Protein AF-A0A1S1PB31-F1 (afdb_monomer_lite)

Foldseek 3Di:
DDDDDDDDPPPDQDQKDALQSLCVVLVHPDSVRVVVCCVVVLAPFFDDDPPDHTIDGPLRRVVSVCVVVVHDRDDPPPDDPCVPVD

Structure (mmCIF, N/CA/C/O backbone):
data_AF-A0A1S1PB31-F1
#
_entry.id   AF-A0A1S1PB31-F1
#
loop_
_atom_site.group_PDB
_atom_site.id
_atom_site.type_symbol
_atom_site.label_atom_id
_atom_site.label_alt_id
_atom_site.label_comp_id
_atom_site.label_asym_id
_atom_site.label_entity_id
_atom_site.label_seq_id
_atom_site.pdbx_PDB_ins_code
_atom_site.Cartn_x
_atom_site.Cartn_y
_atom_site.Cartn_z
_atom_site.occupancy
_atom_site.B_iso_or_equiv
_atom_site.auth_seq_id
_atom_site.auth_comp_id
_atom_site.auth_asym_id
_atom_site.auth_atom_id
_atom_site.pdbx_PDB_model_num
ATOM 1 N N . MET A 1 1 ? -7.067 -0.726 30.125 1.00 58.81 1 MET A N 1
ATOM 2 C CA . MET A 1 1 ? -6.270 -1.765 29.435 1.00 58.81 1 MET A CA 1
ATOM 3 C C . MET A 1 1 ? -4.971 -1.131 28.974 1.00 58.81 1 MET A C 1
ATOM 5 O O . MET A 1 1 ? -5.040 -0.102 28.317 1.00 58.81 1 MET A O 1
ATOM 9 N N . SER A 1 2 ? -3.815 -1.675 29.355 1.00 71.38 2 SER A N 1
ATOM 10 C CA . SER A 1 2 ? -2.533 -1.202 28.815 1.00 71.38 2 SER A CA 1
ATOM 11 C C . SER A 1 2 ? -2.334 -1.808 27.425 1.00 71.38 2 SER A C 1
ATOM 13 O O . SER A 1 2 ? -2.469 -3.021 27.265 1.00 71.38 2 SER A O 1
ATOM 15 N N . VAL A 1 3 ? -2.082 -0.973 26.416 1.00 82.75 3 VAL A N 1
ATOM 16 C CA . VAL A 1 3 ? -1.857 -1.412 25.032 1.00 82.75 3 VAL A CA 1
ATOM 17 C C . VAL A 1 3 ? -0.358 -1.607 24.835 1.00 82.75 3 VAL A C 1
ATOM 19 O O . VAL A 1 3 ? 0.418 -0.665 24.976 1.00 82.75 3 VAL A O 1
ATOM 22 N N . ARG A 1 4 ? 0.063 -2.831 24.500 1.00 84.75 4 ARG A N 1
ATOM 23 C CA . ARG A 1 4 ? 1.455 -3.117 24.136 1.00 84.75 4 ARG A CA 1
ATOM 24 C C . ARG A 1 4 ? 1.669 -2.802 22.658 1.00 84.75 4 ARG A C 1
ATOM 26 O O . ARG A 1 4 ? 0.976 -3.350 21.804 1.00 84.75 4 ARG A O 1
ATOM 33 N N . ALA A 1 5 ? 2.636 -1.939 22.362 1.00 87.12 5 ALA A N 1
ATOM 34 C CA . ALA A 1 5 ? 3.014 -1.633 20.988 1.00 87.12 5 ALA A CA 1
ATOM 35 C C . ALA A 1 5 ? 3.626 -2.862 20.291 1.00 87.12 5 ALA A C 1
ATOM 37 O O . ALA A 1 5 ? 4.345 -3.651 20.909 1.00 87.12 5 ALA A O 1
ATOM 38 N N . VAL A 1 6 ? 3.345 -3.001 18.996 1.00 87.94 6 VAL A N 1
ATOM 39 C CA . VAL A 1 6 ? 3.954 -4.008 18.115 1.00 87.94 6 VAL A CA 1
ATOM 40 C C . VAL A 1 6 ? 5.0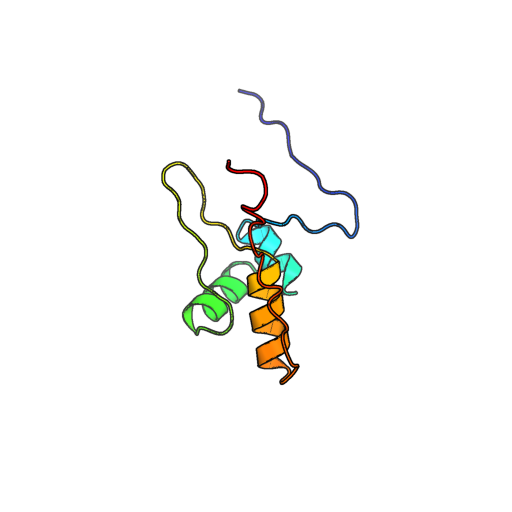62 -3.332 17.313 1.00 87.94 6 VAL A C 1
ATOM 42 O O . VAL A 1 6 ? 4.849 -2.239 16.789 1.00 87.94 6 VAL A O 1
ATOM 45 N N . SER A 1 7 ? 6.222 -3.980 17.204 1.00 88.06 7 SER A N 1
ATOM 46 C CA . SER A 1 7 ? 7.351 -3.536 16.382 1.00 88.06 7 SER A CA 1
ATOM 47 C C . SER A 1 7 ? 7.718 -4.589 15.338 1.00 88.06 7 SER A C 1
ATOM 49 O O . SER A 1 7 ? 7.445 -5.778 15.513 1.00 88.06 7 SER A O 1
ATOM 51 N N . TYR A 1 8 ? 8.345 -4.144 14.250 1.00 85.44 8 TYR A N 1
ATOM 52 C CA . TYR A 1 8 ? 8.923 -5.014 13.227 1.00 85.44 8 TYR A CA 1
ATOM 53 C C . TYR A 1 8 ? 10.452 -4.899 13.272 1.00 85.44 8 TYR A C 1
ATOM 55 O O . TYR A 1 8 ? 10.959 -3.812 13.566 1.00 85.44 8 TYR A O 1
ATOM 63 N N . PRO A 1 9 ? 11.200 -5.978 12.984 1.00 89.69 9 PRO A N 1
ATOM 64 C CA . PRO A 1 9 ? 12.642 -5.878 12.808 1.00 89.69 9 PRO A CA 1
ATOM 65 C C . PRO A 1 9 ? 12.988 -4.884 11.684 1.00 89.69 9 PRO A C 1
ATOM 67 O O . PRO A 1 9 ? 12.259 -4.824 10.687 1.00 89.69 9 PRO A O 1
ATOM 70 N N . PRO A 1 10 ? 14.089 -4.122 11.795 1.00 88.12 10 PRO A N 1
ATOM 71 C CA . PRO A 1 10 ? 14.541 -3.243 10.719 1.00 88.12 10 PRO A CA 1
ATOM 72 C C . PRO A 1 10 ? 14.659 -3.982 9.377 1.00 88.12 10 PRO A C 1
ATOM 74 O O . PRO A 1 10 ? 15.126 -5.119 9.325 1.00 88.12 10 PRO A O 1
ATOM 77 N N . GLY A 1 11 ? 14.200 -3.347 8.296 1.00 88.19 11 GLY A N 1
ATOM 78 C CA . GLY A 1 11 ? 14.202 -3.924 6.944 1.00 88.19 11 GLY A CA 1
ATOM 79 C C . GLY A 1 11 ? 13.126 -4.987 6.682 1.00 88.19 11 GLY A C 1
ATOM 80 O O . GLY A 1 11 ? 13.027 -5.483 5.563 1.00 88.19 11 GLY A O 1
ATOM 81 N N . SER A 1 12 ? 12.307 -5.338 7.678 1.00 92.12 12 SER A N 1
ATOM 82 C CA . SER A 1 12 ? 11.207 -6.289 7.504 1.00 92.12 12 SER A CA 1
ATOM 83 C C . SER A 1 12 ? 9.893 -5.587 7.184 1.00 92.12 12 SER A C 1
ATOM 85 O O . SER A 1 12 ? 9.536 -4.583 7.797 1.00 92.12 12 SER A O 1
ATOM 87 N N . TRP A 1 13 ? 9.125 -6.191 6.279 1.00 94.31 13 TRP A N 1
ATOM 88 C CA . TRP A 1 13 ? 7.796 -5.732 5.888 1.00 94.31 13 TRP A CA 1
ATOM 89 C C . TRP A 1 13 ? 6.784 -6.863 6.090 1.00 94.31 13 TRP A C 1
ATOM 91 O O . TRP A 1 13 ? 6.985 -7.944 5.525 1.00 94.31 13 TRP A O 1
ATOM 101 N N . PRO A 1 14 ? 5.715 -6.667 6.885 1.00 94.75 14 PRO A N 1
ATOM 102 C CA . PRO A 1 14 ? 4.726 -7.716 7.112 1.00 94.75 14 PRO A CA 1
ATOM 103 C C . PRO A 1 14 ? 3.966 -8.039 5.819 1.00 94.75 14 PRO A C 1
ATOM 105 O O . PRO A 1 14 ? 3.798 -7.175 4.960 1.00 94.75 14 PRO A O 1
ATOM 108 N N . LEU A 1 15 ? 3.460 -9.271 5.691 1.00 95.44 15 LEU A N 1
ATOM 109 C CA . LEU A 1 15 ? 2.643 -9.663 4.534 1.00 95.44 15 LEU A CA 1
ATOM 110 C C . LEU A 1 15 ? 1.341 -8.858 4.444 1.00 95.44 15 LEU A C 1
ATOM 112 O O . LEU A 1 15 ? 0.960 -8.446 3.351 1.00 95.44 15 LEU A O 1
ATOM 116 N N . GLU A 1 16 ? 0.692 -8.605 5.585 1.00 95.88 16 GLU A N 1
ATOM 117 C CA . GLU A 1 16 ? -0.518 -7.788 5.677 1.00 95.88 16 GLU A CA 1
ATOM 118 C C . GLU A 1 16 ? -0.252 -6.447 6.366 1.00 95.88 16 GLU A C 1
ATOM 120 O O . GLU A 1 16 ? 0.017 -6.359 7.569 1.00 95.88 16 GLU A O 1
ATOM 125 N N . MET A 1 17 ? -0.408 -5.371 5.607 1.00 96.88 17 MET A N 1
ATOM 126 C CA . MET A 1 17 ? -0.075 -4.012 6.012 1.00 96.88 17 MET A CA 1
ATOM 127 C C . MET A 1 17 ? -1.336 -3.203 6.316 1.00 96.88 17 MET A C 1
ATOM 129 O O . MET A 1 17 ? -2.302 -3.234 5.554 1.00 96.88 17 MET A O 1
ATOM 133 N N . ARG A 1 18 ? -1.332 -2.462 7.434 1.00 96.25 18 ARG A N 1
ATOM 134 C CA . ARG A 1 18 ? -2.282 -1.349 7.628 1.00 96.25 18 ARG A CA 1
ATOM 135 C C . ARG A 1 18 ? -1.881 -0.177 6.731 1.00 96.25 18 ARG A C 1
ATOM 137 O O . ARG A 1 18 ? -0.781 -0.186 6.184 1.00 96.25 18 ARG A O 1
ATOM 144 N N . ALA A 1 19 ? -2.751 0.822 6.617 1.00 97.69 19 ALA A N 1
ATOM 145 C CA . ALA A 1 19 ? -2.534 1.978 5.752 1.00 97.69 19 ALA A CA 1
ATOM 146 C C . ALA A 1 19 ? -1.187 2.675 6.012 1.00 97.69 19 ALA A C 1
ATOM 148 O O . ALA A 1 19 ? -0.474 2.971 5.062 1.00 97.69 19 ALA A O 1
ATOM 149 N N . GLU A 1 20 ? -0.787 2.848 7.275 1.00 96.81 20 GLU A N 1
ATOM 150 C CA . GLU A 1 20 ? 0.485 3.484 7.644 1.00 96.81 20 GLU A CA 1
ATOM 151 C C . GLU A 1 20 ? 1.689 2.675 7.152 1.00 96.81 20 GLU A C 1
ATOM 153 O O . GLU A 1 20 ? 2.626 3.219 6.578 1.00 96.81 20 GLU A O 1
ATOM 158 N N . THR A 1 21 ? 1.652 1.353 7.343 1.00 96.88 21 THR A N 1
ATOM 159 C CA . THR A 1 21 ? 2.733 0.460 6.909 1.00 96.88 21 THR A CA 1
ATOM 160 C C . THR A 1 21 ? 2.784 0.338 5.387 1.00 96.88 21 THR A C 1
ATOM 162 O O . THR A 1 21 ? 3.873 0.299 4.833 1.00 96.88 21 THR A O 1
ATOM 165 N N . ALA A 1 22 ? 1.632 0.306 4.713 1.00 98.12 22 ALA A N 1
ATOM 166 C CA . ALA A 1 22 ? 1.556 0.248 3.255 1.00 98.12 22 ALA A CA 1
ATOM 167 C C . ALA A 1 22 ? 2.049 1.551 2.607 1.00 98.12 22 ALA A C 1
ATOM 169 O O . ALA A 1 22 ? 2.802 1.500 1.641 1.00 98.12 22 ALA A O 1
ATOM 170 N N . ALA A 1 23 ? 1.691 2.708 3.173 1.00 98.38 23 ALA A N 1
ATOM 171 C CA . ALA A 1 23 ? 2.198 4.003 2.727 1.00 98.38 23 ALA A CA 1
ATOM 172 C C . ALA A 1 23 ? 3.726 4.080 2.863 1.00 98.38 23 ALA A C 1
ATOM 174 O O . ALA A 1 23 ? 4.400 4.442 1.905 1.00 98.38 23 ALA A O 1
ATOM 175 N N . ALA A 1 24 ? 4.272 3.657 4.010 1.00 97.06 24 ALA A N 1
ATOM 176 C CA . ALA A 1 24 ? 5.719 3.595 4.213 1.00 97.06 24 ALA A CA 1
ATOM 177 C C . ALA A 1 24 ? 6.405 2.602 3.258 1.00 97.06 24 ALA A C 1
ATOM 179 O O . ALA A 1 24 ? 7.471 2.898 2.731 1.00 97.06 24 ALA A O 1
ATOM 180 N N . TYR A 1 25 ? 5.790 1.441 3.010 1.00 97.31 25 TYR A N 1
ATOM 181 C CA . TYR A 1 25 ? 6.311 0.439 2.079 1.00 97.31 25 TYR A CA 1
ATOM 182 C C . TYR A 1 25 ? 6.431 0.973 0.647 1.00 97.31 25 TYR A C 1
ATOM 184 O O . TYR A 1 25 ? 7.430 0.733 -0.024 1.00 97.31 25 TYR A O 1
ATOM 192 N N . CYS A 1 26 ? 5.418 1.709 0.190 1.00 97.50 26 CYS A N 1
ATOM 193 C CA . CYS A 1 26 ? 5.377 2.315 -1.139 1.00 97.50 26 CYS A CA 1
ATOM 194 C C . CYS A 1 26 ? 6.125 3.658 -1.234 1.00 97.50 26 CYS A C 1
ATOM 196 O O . CYS A 1 26 ? 5.997 4.328 -2.258 1.00 97.50 26 CYS A O 1
ATOM 198 N N . ASP A 1 27 ? 6.863 4.050 -0.189 1.00 97.62 27 ASP A N 1
ATOM 199 C CA . ASP A 1 27 ? 7.579 5.329 -0.089 1.00 97.62 27 ASP A CA 1
ATOM 200 C C . ASP A 1 27 ? 6.681 6.552 -0.365 1.00 97.62 27 ASP A C 1
ATOM 202 O O . ASP A 1 27 ? 7.001 7.468 -1.123 1.00 97.62 27 ASP A O 1
ATOM 206 N N . GLU A 1 28 ? 5.482 6.548 0.219 1.00 98.38 28 GLU A N 1
ATOM 207 C CA . GLU A 1 28 ? 4.540 7.656 0.100 1.00 98.38 28 GLU A CA 1
ATOM 208 C C . GLU A 1 28 ? 4.763 8.699 1.207 1.00 98.38 28 GLU A C 1
ATOM 210 O O . GLU A 1 28 ? 4.969 8.338 2.367 1.00 98.38 28 GLU A O 1
ATOM 215 N N . PRO A 1 29 ? 4.653 10.006 0.899 1.00 98.12 29 PRO A N 1
ATOM 216 C CA . PRO A 1 29 ? 4.959 11.071 1.858 1.00 98.12 29 PRO A CA 1
ATOM 217 C C . PRO A 1 29 ? 3.940 11.173 3.004 1.00 98.12 29 PRO A C 1
ATOM 219 O O . PRO A 1 29 ? 4.223 11.792 4.028 1.00 98.12 29 PRO A O 1
ATOM 222 N N . SER A 1 30 ? 2.744 10.602 2.835 1.00 98.62 30 SER A N 1
ATOM 223 C CA . SER A 1 30 ? 1.739 10.462 3.889 1.00 98.62 30 SER A CA 1
ATOM 224 C C . SER A 1 30 ? 0.752 9.333 3.575 1.00 98.62 30 SER A C 1
ATOM 226 O O . SER A 1 30 ? 0.677 8.833 2.446 1.00 98.62 30 SER A O 1
ATOM 228 N N . VAL A 1 31 ? -0.058 8.958 4.570 1.00 98.56 31 VAL A N 1
ATOM 229 C CA . VAL A 1 31 ? -1.145 7.980 4.401 1.00 98.56 31 VAL A CA 1
ATOM 230 C C . VAL A 1 31 ? -2.197 8.489 3.416 1.00 98.56 31 VAL A C 1
ATOM 232 O O . VAL A 1 31 ? -2.688 7.735 2.583 1.00 98.56 31 VAL A O 1
ATOM 235 N N . GLU A 1 32 ? -2.522 9.776 3.458 1.00 98.69 32 GLU A N 1
ATOM 236 C CA . GLU A 1 32 ? -3.508 10.410 2.581 1.00 98.69 32 GLU A CA 1
ATOM 237 C C . GLU A 1 32 ? -3.041 10.398 1.124 1.00 98.69 32 GLU A C 1
ATOM 239 O O . GLU A 1 32 ? -3.838 10.116 0.230 1.00 98.69 32 GLU A O 1
ATOM 244 N N . ALA A 1 33 ? -1.747 10.636 0.877 1.00 98.69 33 ALA A N 1
ATOM 245 C CA . ALA A 1 33 ? -1.165 10.535 -0.460 1.00 98.69 33 ALA A CA 1
ATOM 246 C C . ALA A 1 33 ? -1.263 9.102 -1.011 1.00 98.69 33 ALA A C 1
ATOM 248 O O . ALA A 1 33 ? -1.673 8.905 -2.161 1.00 98.69 33 ALA A O 1
ATOM 249 N N . PHE A 1 34 ? -0.966 8.103 -0.173 1.00 98.69 34 PHE A N 1
ATOM 250 C CA . PHE A 1 34 ? -1.155 6.693 -0.509 1.00 98.69 34 PHE A CA 1
ATOM 251 C C . PHE A 1 34 ? -2.623 6.381 -0.840 1.00 98.69 34 PHE A C 1
ATOM 253 O O . PHE A 1 34 ? -2.918 5.838 -1.905 1.00 98.69 34 PHE A O 1
ATOM 260 N N . LEU A 1 35 ? -3.566 6.781 0.018 1.00 98.50 35 LEU A N 1
ATOM 261 C CA . LEU A 1 35 ? -4.996 6.535 -0.190 1.00 98.50 35 LEU A CA 1
ATOM 262 C C . LEU A 1 35 ? -5.542 7.251 -1.433 1.00 98.50 35 LEU A C 1
ATOM 264 O O . LEU A 1 35 ? -6.333 6.671 -2.173 1.00 98.50 35 LEU A O 1
ATOM 268 N N . ALA A 1 36 ? -5.080 8.464 -1.737 1.00 98.62 36 ALA A N 1
ATOM 269 C CA . ALA A 1 36 ? -5.445 9.156 -2.972 1.00 98.62 36 ALA A CA 1
ATOM 270 C C . ALA A 1 36 ? -4.979 8.388 -4.224 1.00 98.62 36 ALA A C 1
ATOM 272 O O . ALA A 1 36 ? -5.688 8.339 -5.231 1.00 98.62 36 ALA A O 1
ATOM 273 N N . LYS A 1 37 ? -3.802 7.750 -4.174 1.00 98.50 37 LYS A N 1
ATOM 274 C CA . LYS A 1 37 ? -3.302 6.876 -5.249 1.00 98.50 37 LYS A CA 1
ATOM 275 C C . LYS A 1 37 ? -4.085 5.565 -5.346 1.00 98.50 37 LYS A C 1
ATOM 277 O O . LYS A 1 37 ? -4.329 5.103 -6.461 1.00 98.50 37 LYS A O 1
ATOM 282 N N . VAL A 1 38 ? -4.531 5.009 -4.219 1.00 98.31 38 VAL A N 1
ATOM 283 C CA . VAL A 1 38 ? -5.474 3.876 -4.182 1.00 98.31 38 VAL A CA 1
ATOM 284 C C . VAL A 1 38 ? -6.797 4.251 -4.867 1.00 98.31 38 VAL A C 1
ATOM 286 O O . VAL A 1 38 ? -7.299 3.484 -5.690 1.00 98.31 38 VAL A O 1
ATOM 289 N N . GLU A 1 39 ? -7.327 5.457 -4.630 1.00 98.25 39 GLU A N 1
ATOM 290 C CA . GLU A 1 39 ? -8.573 5.894 -5.282 1.00 98.25 39 GLU A CA 1
ATOM 291 C C . GLU A 1 39 ? -8.421 6.075 -6.785 1.00 98.25 39 GLU A C 1
ATOM 293 O O . GLU A 1 39 ? -9.334 5.744 -7.540 1.00 98.25 39 GLU A O 1
ATOM 298 N N . ARG A 1 40 ? -7.247 6.529 -7.222 1.00 97.81 40 ARG A N 1
ATOM 299 C CA . ARG A 1 40 ? -6.885 6.668 -8.637 1.00 97.81 40 ARG A CA 1
ATOM 300 C C . ARG A 1 40 ? -6.542 5.338 -9.317 1.00 97.81 40 ARG A C 1
ATOM 302 O O . ARG A 1 40 ? -6.247 5.344 -10.507 1.00 97.81 40 ARG A O 1
ATOM 309 N N . GLY A 1 41 ? -6.547 4.223 -8.583 1.00 96.56 41 GLY A N 1
ATOM 310 C CA . GLY A 1 41 ? -6.235 2.893 -9.111 1.00 96.56 41 GLY A CA 1
ATOM 311 C C . GLY A 1 41 ? -4.750 2.646 -9.389 1.00 96.56 41 GLY A C 1
ATOM 312 O O . GLY A 1 41 ? -4.420 1.711 -10.112 1.00 96.56 41 GLY A O 1
ATOM 313 N N . ILE A 1 42 ? -3.851 3.467 -8.835 1.00 96.81 42 ILE A N 1
ATOM 314 C CA . ILE A 1 42 ? -2.398 3.253 -8.940 1.00 96.81 42 ILE A CA 1
ATOM 315 C C . ILE A 1 42 ? -1.987 2.059 -8.076 1.00 96.81 42 ILE A C 1
ATOM 317 O O . ILE A 1 42 ? -1.242 1.198 -8.537 1.00 96.81 42 ILE A O 1
ATOM 321 N N . TYR A 1 43 ? -2.512 2.002 -6.851 1.00 98.12 43 TYR A N 1
ATOM 322 C CA . TYR A 1 43 ? -2.368 0.866 -5.946 1.00 98.12 43 TYR A CA 1
ATOM 323 C C . TYR A 1 43 ? -3.710 0.162 -5.762 1.00 98.12 43 TYR A C 1
ATOM 325 O O . TYR A 1 43 ? -4.777 0.776 -5.855 1.00 98.12 43 TYR A O 1
ATOM 333 N N . CYS A 1 44 ? -3.662 -1.132 -5.470 1.00 97.75 44 CYS A N 1
ATOM 334 C CA . CYS A 1 44 ? -4.834 -1.950 -5.223 1.00 97.75 44 CYS A CA 1
ATOM 335 C C . CYS A 1 44 ? -5.645 -1.461 -4.015 1.00 97.75 44 CYS A C 1
ATOM 337 O O . CYS A 1 44 ? -5.148 -0.824 -3.084 1.00 97.75 44 CYS A O 1
ATOM 339 N N . ARG A 1 45 ? -6.938 -1.796 -4.017 1.00 98.06 45 ARG A N 1
ATOM 340 C CA . ARG 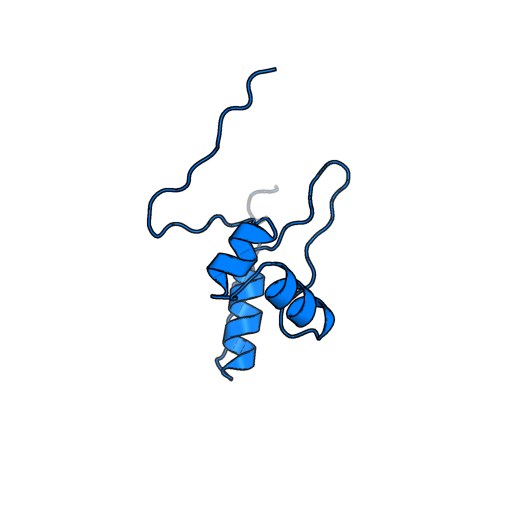A 1 45 ? -7.829 -1.574 -2.874 1.00 98.06 45 ARG A CA 1
ATOM 341 C C . ARG A 1 45 ? -7.481 -2.541 -1.732 1.00 98.06 45 ARG A C 1
ATOM 343 O O . ARG A 1 45 ? -7.110 -3.687 -2.005 1.00 98.06 45 ARG A O 1
ATOM 350 N N . PRO A 1 46 ? -7.648 -2.133 -0.462 1.00 97.88 46 PRO A N 1
ATOM 351 C CA . PRO A 1 46 ? -7.411 -3.029 0.659 1.00 97.88 46 PRO A CA 1
ATOM 352 C C . PRO A 1 46 ? -8.455 -4.142 0.685 1.00 97.88 46 PRO A C 1
ATOM 354 O O . PRO A 1 46 ? -9.618 -3.943 0.316 1.00 97.88 46 PRO A O 1
ATOM 357 N N . ARG A 1 47 ? -8.074 -5.299 1.224 1.00 96.75 47 ARG A N 1
ATOM 358 C CA . ARG A 1 47 ? -9.037 -6.322 1.617 1.00 96.75 47 ARG A CA 1
ATOM 359 C C . ARG A 1 47 ? -9.742 -5.875 2.894 1.00 96.75 47 ARG A C 1
ATOM 361 O O . ARG A 1 47 ? -9.105 -5.439 3.854 1.00 96.75 47 ARG A O 1
ATOM 368 N N . LYS A 1 48 ? -11.070 -5.980 2.887 1.00 94.56 48 LYS A N 1
ATOM 369 C CA . LYS A 1 48 ? -11.928 -5.729 4.047 1.00 94.56 48 LYS A CA 1
ATOM 370 C C . LYS A 1 48 ? -12.454 -7.068 4.551 1.00 94.56 48 LYS A C 1
ATOM 372 O O . LYS A 1 48 ? -12.912 -7.883 3.755 1.00 94.56 48 LYS A O 1
ATOM 377 N N . GLN A 1 49 ? -12.385 -7.275 5.858 1.00 92.69 49 GLN A N 1
ATOM 378 C CA . GLN A 1 49 ? -12.942 -8.436 6.542 1.00 92.69 49 GLN A CA 1
ATOM 379 C C . GLN A 1 49 ? -13.642 -7.949 7.807 1.00 92.69 49 GLN A C 1
ATOM 381 O O . GLN A 1 49 ? -13.171 -7.018 8.461 1.00 92.69 49 GLN A O 1
ATOM 386 N N . GLN A 1 50 ? -14.790 -8.542 8.129 1.00 92.25 50 GLN A N 1
ATOM 387 C CA . GLN A 1 50 ? -15.562 -8.151 9.304 1.00 92.25 50 GLN A CA 1
ATOM 388 C C . GLN A 1 50 ? -14.722 -8.316 10.578 1.00 92.25 50 GLN A C 1
ATOM 390 O O . GLN A 1 50 ? -14.056 -9.330 10.760 1.00 92.25 50 GLN A O 1
ATOM 395 N N . GLY A 1 51 ? -14.736 -7.297 11.441 1.00 92.81 51 GLY A N 1
ATOM 396 C CA . GLY A 1 51 ? -13.940 -7.276 12.673 1.00 92.81 51 GLY A CA 1
ATOM 397 C C . GLY A 1 51 ? -12.458 -6.929 12.482 1.00 92.81 51 GLY A C 1
ATOM 398 O O . GLY A 1 51 ? -11.735 -6.827 13.469 1.00 92.81 51 GLY A O 1
ATOM 399 N N . CYS A 1 52 ? -11.999 -6.698 11.248 1.00 89.75 52 CYS A N 1
ATOM 400 C CA . CYS A 1 52 ? -10.618 -6.327 10.954 1.00 89.75 52 CYS A CA 1
ATOM 401 C C . CYS A 1 52 ? -10.532 -4.929 10.336 1.00 89.75 52 CYS A C 1
ATOM 403 O O . CYS A 1 52 ? -11.378 -4.517 9.539 1.00 89.75 52 CYS A O 1
ATOM 405 N N . LEU A 1 53 ? -9.457 -4.208 10.660 1.00 91.56 53 LEU A N 1
ATOM 406 C CA . LEU A 1 53 ? -9.089 -3.012 9.904 1.00 91.56 53 LEU A CA 1
ATOM 407 C C . LEU A 1 53 ? -8.722 -3.404 8.462 1.00 91.56 53 LEU A C 1
ATOM 409 O O . LEU A 1 53 ? -8.186 -4.497 8.269 1.00 91.56 53 LEU A O 1
ATOM 413 N N . PRO A 1 54 ? -8.953 -2.537 7.459 1.00 96.06 54 PRO A N 1
ATOM 414 C CA . PRO A 1 54 ? -8.549 -2.809 6.084 1.00 96.06 54 PRO A CA 1
ATOM 415 C C . PRO A 1 54 ? -7.046 -3.101 5.973 1.00 96.06 54 PRO A C 1
ATOM 417 O O . PRO A 1 54 ? -6.227 -2.423 6.604 1.00 96.0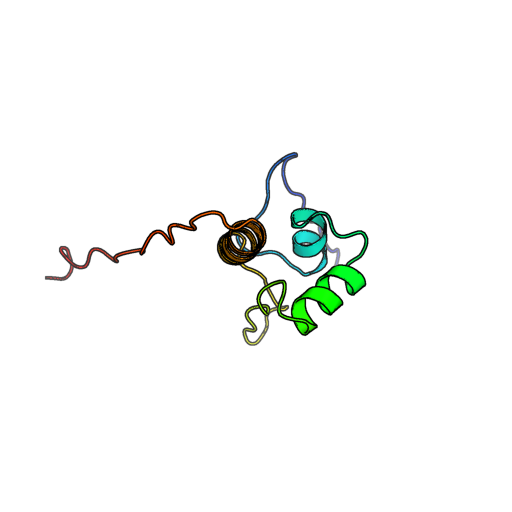6 54 PRO A O 1
ATOM 420 N N . LYS A 1 55 ? -6.690 -4.102 5.162 1.00 97.56 55 LYS A N 1
ATOM 421 C CA . LYS A 1 55 ? -5.302 -4.543 4.969 1.00 97.56 55 LYS A CA 1
ATOM 422 C C . LYS A 1 55 ? -4.915 -4.606 3.501 1.00 97.56 55 LYS A C 1
ATOM 424 O O . LYS A 1 55 ? -5.703 -5.040 2.662 1.00 97.56 55 LYS A O 1
ATOM 429 N N . TRP A 1 56 ? -3.672 -4.247 3.209 1.00 98.19 56 TRP A N 1
ATOM 430 C CA . TRP A 1 56 ? -3.032 -4.506 1.924 1.00 98.19 56 TRP A CA 1
ATOM 431 C C . TRP A 1 56 ? -2.114 -5.707 2.032 1.00 98.19 56 TRP A C 1
ATOM 433 O O . TRP A 1 56 ? -1.399 -5.861 3.019 1.00 98.19 56 TRP A O 1
ATOM 443 N N . HIS A 1 57 ? -2.126 -6.541 1.000 1.00 97.44 57 HIS A N 1
ATOM 444 C CA . HIS A 1 57 ? -1.194 -7.650 0.894 1.00 97.44 57 HIS A CA 1
ATOM 445 C C . HIS A 1 57 ? 0.048 -7.192 0.127 1.00 97.44 57 HIS A C 1
ATOM 447 O O . HIS A 1 57 ? -0.091 -6.695 -0.993 1.00 97.44 57 HIS A O 1
ATOM 453 N N . ARG A 1 58 ? 1.244 -7.407 0.686 1.00 96.62 58 ARG A N 1
ATOM 454 C CA . ARG A 1 58 ? 2.527 -6.967 0.103 1.00 96.62 58 ARG A CA 1
ATOM 455 C C . ARG A 1 58 ? 2.66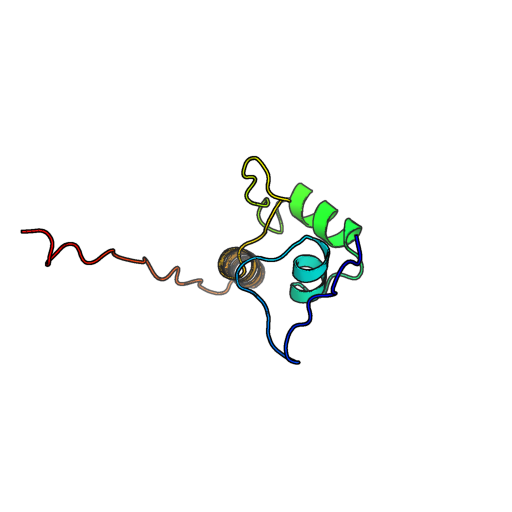5 -7.339 -1.375 1.00 96.62 58 ARG A C 1
ATOM 457 O O . ARG A 1 58 ? 2.856 -6.465 -2.204 1.00 96.62 58 ARG A O 1
ATOM 464 N N . ALA A 1 59 ? 2.416 -8.606 -1.715 1.00 95.12 59 ALA A N 1
ATOM 465 C CA . ALA A 1 59 ? 2.547 -9.091 -3.093 1.00 95.12 59 ALA A CA 1
ATOM 466 C C . ALA A 1 59 ? 1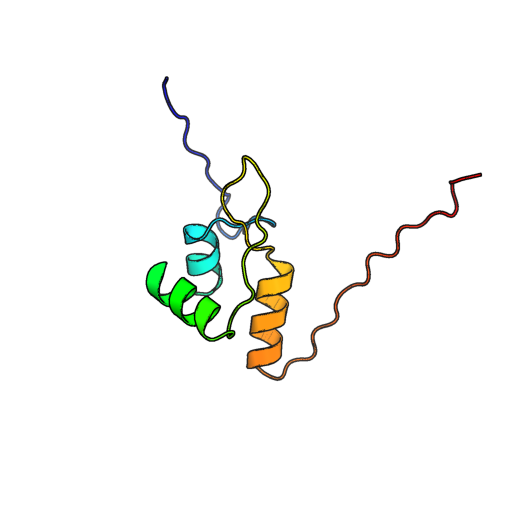.634 -8.374 -4.111 1.00 95.12 59 ALA A C 1
ATOM 468 O O . ALA A 1 59 ? 1.967 -8.297 -5.289 1.00 95.12 59 ALA A O 1
ATOM 469 N N . LYS A 1 60 ? 0.480 -7.839 -3.684 1.00 96.25 60 LYS A N 1
ATOM 470 C CA . LYS A 1 60 ? -0.382 -7.059 -4.585 1.00 96.25 60 LYS A CA 1
ATOM 471 C C . LYS A 1 60 ? 0.204 -5.673 -4.838 1.00 96.25 60 LYS A C 1
ATOM 473 O O . LYS A 1 60 ? 0.196 -5.224 -5.976 1.00 96.25 60 LYS A O 1
ATOM 478 N N . LEU A 1 61 ? 0.752 -5.041 -3.799 1.00 97.56 61 LEU A N 1
ATOM 479 C CA . LEU A 1 61 ? 1.477 -3.778 -3.940 1.00 97.56 61 LEU A CA 1
ATOM 480 C C . LEU A 1 61 ? 2.719 -3.953 -4.824 1.00 97.56 61 LEU A C 1
ATOM 482 O O . LEU A 1 61 ? 2.929 -3.142 -5.718 1.00 97.56 61 LEU A O 1
ATOM 486 N N . ASP A 1 62 ? 3.473 -5.043 -4.653 1.00 96.62 62 ASP A N 1
ATOM 487 C CA . ASP A 1 62 ? 4.614 -5.380 -5.519 1.00 96.62 62 ASP A CA 1
ATOM 488 C C . ASP A 1 62 ? 4.192 -5.494 -6.986 1.00 96.62 62 ASP A C 1
ATOM 490 O O . ASP A 1 62 ? 4.849 -4.944 -7.868 1.00 96.62 62 ASP A O 1
ATOM 494 N N . SER A 1 63 ? 3.057 -6.152 -7.242 1.00 95.25 63 SER A N 1
ATOM 495 C CA . SER A 1 63 ? 2.481 -6.274 -8.583 1.00 95.25 63 SER A CA 1
ATOM 496 C C . SER A 1 63 ? 2.112 -4.923 -9.186 1.00 95.25 63 SER A C 1
ATOM 498 O O . SER A 1 63 ? 2.438 -4.646 -10.342 1.00 95.25 63 SER A O 1
ATOM 500 N N . ASP A 1 64 ? 1.473 -4.054 -8.403 1.00 96.25 64 ASP A N 1
ATOM 501 C CA . ASP A 1 64 ? 1.095 -2.714 -8.848 1.00 96.25 64 ASP A CA 1
ATOM 502 C C . ASP A 1 64 ? 2.329 -1.852 -9.165 1.00 96.25 64 ASP A C 1
ATOM 504 O O . ASP A 1 64 ? 2.341 -1.148 -10.181 1.00 96.25 64 ASP A O 1
ATOM 508 N N . ILE A 1 65 ? 3.375 -1.940 -8.335 1.00 96.44 65 ILE A N 1
ATOM 509 C CA . ILE A 1 65 ? 4.660 -1.257 -8.538 1.00 96.44 65 ILE A CA 1
ATOM 510 C C . ILE A 1 65 ? 5.329 -1.785 -9.810 1.00 96.44 65 ILE A C 1
ATOM 512 O O . ILE A 1 65 ? 5.626 -1.000 -10.710 1.00 96.44 65 ILE A O 1
ATOM 516 N N . ALA A 1 66 ? 5.496 -3.103 -9.945 1.00 95.50 66 ALA A N 1
ATOM 517 C CA . ALA A 1 66 ? 6.092 -3.723 -11.127 1.00 95.50 66 ALA A CA 1
ATOM 518 C C . ALA A 1 66 ? 5.359 -3.312 -12.413 1.00 95.50 66 ALA A C 1
ATOM 520 O O . ALA A 1 66 ? 5.986 -2.820 -13.353 1.00 95.50 66 ALA A O 1
ATOM 521 N N . ARG A 1 67 ? 4.021 -3.394 -12.417 1.00 92.69 67 ARG A N 1
ATOM 522 C CA . ARG A 1 67 ? 3.178 -2.966 -13.542 1.00 92.69 67 ARG A CA 1
ATOM 523 C C . ARG A 1 67 ? 3.416 -1.503 -13.910 1.00 92.69 67 ARG A C 1
ATOM 525 O O . ARG A 1 67 ? 3.533 -1.187 -15.091 1.00 92.69 67 ARG A O 1
ATOM 532 N N . ARG A 1 68 ? 3.504 -0.604 -12.925 1.00 93.44 68 ARG A N 1
ATOM 533 C CA . ARG A 1 68 ? 3.767 0.828 -13.160 1.00 93.44 68 ARG A CA 1
ATOM 534 C C . ARG A 1 68 ? 5.133 1.073 -13.805 1.00 93.44 68 ARG A C 1
ATOM 536 O O . ARG A 1 68 ? 5.277 2.027 -14.563 1.00 93.44 68 ARG A O 1
ATOM 543 N N . HIS A 1 69 ? 6.107 0.217 -13.519 1.00 94.69 69 HIS A N 1
ATOM 544 C CA . HIS A 1 69 ? 7.446 0.268 -14.103 1.00 94.69 69 HIS A CA 1
ATOM 545 C C . HIS A 1 69 ? 7.588 -0.557 -15.393 1.00 94.69 69 HIS A C 1
ATOM 547 O O . HIS A 1 69 ? 8.693 -0.668 -15.916 1.00 94.69 69 HIS A O 1
ATOM 553 N N . GLY A 1 70 ? 6.495 -1.121 -15.924 1.00 93.69 70 GLY A N 1
ATOM 554 C CA . GLY A 1 70 ? 6.530 -1.957 -17.127 1.00 93.69 70 GLY A CA 1
ATOM 555 C C . GLY A 1 70 ? 7.288 -3.273 -16.936 1.00 93.69 70 GLY A C 1
ATOM 556 O O . GLY A 1 70 ? 7.721 -3.876 -17.914 1.00 93.69 70 GLY A O 1
ATOM 557 N N . LEU A 1 71 ? 7.474 -3.706 -15.687 1.00 92.94 71 LEU A N 1
ATOM 558 C CA . LEU A 1 71 ? 8.157 -4.949 -15.364 1.00 92.94 71 LEU A CA 1
ATOM 559 C C . LEU A 1 71 ? 7.173 -6.124 -15.427 1.00 92.94 71 LEU A C 1
ATOM 561 O O . LEU A 1 71 ? 6.022 -5.982 -14.996 1.00 92.94 71 LEU A O 1
ATOM 565 N N . PRO A 1 72 ? 7.609 -7.295 -15.927 1.00 81.19 72 PRO A N 1
ATOM 566 C CA . PRO A 1 72 ? 6.815 -8.507 -15.822 1.00 81.19 72 PRO A CA 1
ATOM 567 C C . PRO A 1 72 ? 6.625 -8.846 -14.341 1.00 81.19 72 PRO A C 1
ATOM 569 O O . PRO A 1 72 ? 7.579 -8.838 -13.564 1.00 81.19 72 PRO A O 1
ATOM 572 N N . PHE A 1 73 ? 5.387 -9.133 -13.947 1.00 72.25 73 PHE A N 1
ATOM 573 C CA . PHE A 1 73 ? 5.087 -9.618 -12.607 1.00 72.25 73 PHE A CA 1
ATOM 574 C C . PHE A 1 73 ? 4.604 -11.059 -12.694 1.00 72.25 73 PHE A C 1
ATOM 576 O O . PHE A 1 73 ? 3.467 -11.323 -13.090 1.00 72.25 73 PHE A O 1
ATOM 583 N N . GLU A 1 74 ? 5.470 -11.995 -12.319 1.00 69.06 74 GLU A N 1
ATOM 584 C CA . GLU A 1 74 ? 5.080 -13.387 -12.141 1.00 69.06 74 GLU A CA 1
ATOM 585 C C . GLU A 1 74 ? 4.293 -13.500 -10.833 1.00 69.06 74 GLU A C 1
ATOM 587 O O . GLU A 1 74 ? 4.842 -13.471 -9.732 1.00 69.06 74 GLU A O 1
ATOM 592 N N . THR A 1 75 ? 2.968 -13.605 -10.943 1.00 61.50 75 THR A N 1
ATOM 593 C CA . THR A 1 75 ? 2.177 -14.105 -9.819 1.00 61.50 75 THR A CA 1
ATOM 594 C C . THR A 1 75 ? 2.514 -15.582 -9.674 1.00 61.50 75 THR A C 1
ATOM 596 O O . THR A 1 75 ? 2.127 -16.388 -10.514 1.00 61.50 75 THR A O 1
ATOM 599 N N . ALA A 1 76 ? 3.249 -15.946 -8.622 1.00 59.06 76 ALA A N 1
ATOM 600 C CA . ALA A 1 76 ? 3.378 -17.346 -8.247 1.00 59.06 76 ALA A CA 1
ATOM 601 C C . ALA A 1 76 ? 1.965 -17.878 -7.969 1.00 59.06 76 ALA A C 1
ATOM 603 O O . ALA A 1 76 ? 1.324 -17.492 -6.988 1.00 59.06 76 ALA A O 1
ATOM 604 N N . VAL A 1 77 ? 1.449 -18.703 -8.878 1.00 54.25 77 VAL A N 1
ATOM 605 C CA . VAL A 1 77 ? 0.198 -19.423 -8.669 1.00 54.25 77 VAL A CA 1
ATOM 606 C C . VAL A 1 77 ? 0.470 -20.390 -7.528 1.00 54.25 77 VAL A C 1
ATOM 608 O O . VAL A 1 77 ? 1.241 -21.334 -7.682 1.00 54.25 77 VAL A O 1
ATOM 611 N N . VAL A 1 78 ? -0.115 -20.125 -6.362 1.00 54.84 78 VAL A N 1
ATOM 612 C CA . VAL A 1 78 ? -0.125 -21.097 -5.271 1.00 54.84 78 VAL A CA 1
ATOM 613 C C . VAL A 1 78 ? -1.067 -22.207 -5.720 1.00 54.84 78 VAL A C 1
ATOM 615 O O . VAL A 1 78 ? -2.281 -22.099 -5.566 1.00 54.84 78 VAL A O 1
ATOM 618 N N . ALA A 1 79 ? -0.518 -2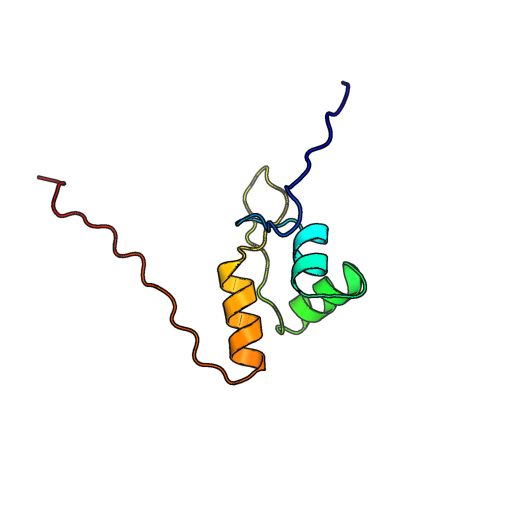3.224 -6.378 1.00 56.78 79 ALA A N 1
ATOM 619 C CA . ALA A 1 79 ? -1.224 -24.474 -6.572 1.00 56.78 79 ALA A CA 1
ATOM 620 C C . ALA A 1 79 ? -1.275 -25.160 -5.204 1.00 56.78 79 ALA A C 1
ATOM 622 O O . ALA A 1 79 ? -0.233 -25.473 -4.629 1.00 56.78 79 ALA A O 1
ATOM 623 N N . GLU A 1 80 ? -2.474 -25.330 -4.653 1.00 58.81 80 GLU A N 1
ATOM 624 C CA . GLU A 1 80 ? -2.658 -26.241 -3.529 1.00 58.81 80 GLU A CA 1
ATOM 625 C C . GLU A 1 80 ? -2.450 -27.661 -4.061 1.00 58.81 80 GLU A C 1
ATOM 627 O O . GLU A 1 80 ? -3.176 -28.118 -4.945 1.00 58.81 80 GLU A O 1
ATOM 632 N N . ASP A 1 81 ? -1.411 -28.331 -3.568 1.00 66.06 81 ASP A N 1
ATOM 633 C CA . ASP A 1 81 ? -1.190 -29.741 -3.849 1.00 66.06 81 ASP A CA 1
ATOM 634 C C . ASP A 1 81 ? -2.228 -30.564 -3.074 1.00 66.06 81 ASP A C 1
ATOM 636 O O . ASP A 1 81 ? -2.131 -30.746 -1.862 1.00 66.06 81 ASP A O 1
ATOM 640 N N . VAL A 1 82 ? -3.265 -31.011 -3.782 1.00 73.19 82 VAL A N 1
ATOM 641 C CA . VAL A 1 82 ? -4.324 -31.888 -3.260 1.00 73.19 82 VAL A CA 1
ATOM 642 C C . VAL A 1 82 ? -3.997 -33.375 -3.439 1.00 73.19 82 VAL A C 1
ATOM 644 O O . VAL A 1 82 ? -4.865 -34.215 -3.216 1.00 73.19 82 VAL A O 1
ATOM 647 N N . SER A 1 83 ? -2.762 -33.730 -3.813 1.00 76.44 83 SER A N 1
ATOM 648 C CA . SER A 1 83 ? -2.371 -35.127 -4.077 1.00 76.44 83 SER A CA 1
ATOM 649 C C . SER A 1 83 ? -2.449 -36.037 -2.843 1.00 76.44 83 SER A C 1
ATOM 651 O O . SER A 1 83 ? -2.491 -37.253 -2.993 1.00 76.44 83 SER A O 1
ATOM 653 N N . GLU A 1 84 ? -2.521 -35.462 -1.639 1.00 69.56 84 GLU A N 1
ATOM 654 C CA . GLU A 1 84 ? -2.609 -36.180 -0.356 1.00 69.56 84 GLU A CA 1
ATOM 655 C C . GLU A 1 84 ? -4.048 -36.244 0.217 1.00 69.56 84 GLU A C 1
ATOM 657 O O . GLU A 1 84 ? -4.252 -36.678 1.349 1.00 69.56 84 GLU A O 1
ATOM 662 N N . LEU A 1 85 ? -5.069 -35.802 -0.532 1.00 64.69 85 LEU A N 1
ATOM 663 C CA . LEU A 1 85 ? -6.490 -35.961 -0.174 1.00 64.69 85 LEU A CA 1
ATOM 664 C C . LEU A 1 85 ? -7.066 -37.231 -0.820 1.00 64.69 85 LEU A C 1
ATOM 666 O O . LEU A 1 85 ? -7.863 -37.150 -1.757 1.00 64.69 85 LEU A O 1
ATOM 670 N N . ILE A 1 86 ? -6.666 -38.408 -0.334 1.00 66.38 86 ILE A N 1
ATOM 671 C CA . ILE A 1 86 ? -7.301 -39.696 -0.677 1.00 66.38 86 ILE A CA 1
ATOM 672 C C . ILE A 1 86 ? -7.284 -40.662 0.501 1.00 66.38 86 ILE A C 1
ATOM 674 O O . ILE A 1 86 ? -6.215 -40.815 1.129 1.00 66.38 86 ILE A O 1
#

Radius of gyration: 15.95 Å; chains: 1; bounding box: 30×51×47 Å

Secondary structure (DSSP, 8-state):
-PPPPP---TT---SEE-HHHHHHHTT-SSHHHHHHHHHTTSSPPPB--TTS--BEEHHHHHHHHHHHTT------------TT--

Organism: Methylorubrum extorquens (NCBI:txid408)

Sequence (86 aa):
MSVRAVSYPPGSWPLEMRAETAAAYCDEPSVEAFLAKVERGIYCRPRKQQGCLPKWHRAKLDSDIARRHGLPFETAVVAEDVSELI

pLDDT: mean 89.27, std 12.73, range [54.25, 98.69]